Protein AF-A0A2V8KDH4-F1 (afdb_monomer)

Secondary structure (DSSP, 8-state):
----PPSHHHHHHHHHHHHHHHHHHHHHHTS-HHHHH---TTS-GGGSSHHHHHHHHHHHHHHHHHHHHHHTT-----PPPS---SHHHHHHHHHHHHHHHHHHHHHHHHHHHHHTT-

Nearest PDB structures (foldseek):
  3nvo-assembly2_B-2  TM=2.944E-01  e=2.619E+00  Salmonella enterica subsp. enterica serovar Typhimurium
  3jcf-assembly1_A  TM=3.264E-01  e=4.599E+00  Thermotoga maritima
  2iub-assembly1_E  TM=2.929E-01  e=8.595E+00  Thermotoga maritima

Mean predicted aligned error: 6.17 Å

Structure (mmCIF, N/CA/C/O backbone):
data_AF-A0A2V8KDH4-F1
#
_entry.id   AF-A0A2V8KDH4-F1
#
loop_
_atom_site.group_PDB
_atom_site.id
_atom_site.type_symbol
_atom_site.label_atom_id
_atom_site.label_alt_id
_atom_site.label_comp_id
_atom_site.label_asym_id
_atom_site.label_entity_id
_atom_site.label_seq_id
_atom_site.pdbx_PDB_ins_code
_atom_site.Cartn_x
_atom_site.Cartn_y
_atom_site.Cartn_z
_atom_site.occupancy
_atom_site.B_iso_or_equiv
_atom_site.auth_seq_id
_atom_site.auth_comp_id
_atom_site.auth_asym_id
_atom_site.auth_atom_id
_atom_site.pdbx_PDB_model_num
ATOM 1 N N . MET A 1 1 ? -11.210 -21.920 -7.521 1.00 42.53 1 MET A N 1
ATOM 2 C CA . MET A 1 1 ? -10.559 -21.464 -8.767 1.00 42.53 1 MET A CA 1
ATOM 3 C C . MET A 1 1 ? -9.063 -21.656 -8.618 1.00 42.53 1 MET A C 1
ATOM 5 O O . MET A 1 1 ? -8.531 -21.299 -7.574 1.00 42.53 1 MET A O 1
ATOM 9 N N . THR A 1 2 ? -8.404 -22.251 -9.606 1.00 52.94 2 THR A N 1
ATOM 10 C CA . THR A 1 2 ? -6.946 -22.427 -9.617 1.00 52.94 2 THR A CA 1
ATOM 11 C C . THR A 1 2 ? -6.299 -21.065 -9.864 1.00 52.94 2 THR A C 1
ATOM 13 O O . THR A 1 2 ? -6.579 -20.430 -10.879 1.00 52.94 2 THR A O 1
ATOM 16 N N . ARG A 1 3 ? -5.497 -20.571 -8.916 1.00 72.25 3 ARG A N 1
ATOM 17 C CA . ARG A 1 3 ? -4.785 -19.295 -9.067 1.00 72.25 3 ARG A CA 1
ATOM 18 C C . ARG A 1 3 ? -3.590 -19.526 -9.994 1.00 72.25 3 ARG A C 1
ATOM 20 O O . ARG A 1 3 ? -2.829 -20.463 -9.772 1.00 72.25 3 ARG A O 1
ATOM 27 N N . THR A 1 4 ? -3.451 -18.709 -11.034 1.00 82.81 4 THR A N 1
ATOM 28 C CA . THR A 1 4 ? -2.268 -18.742 -11.907 1.00 82.81 4 THR A CA 1
ATOM 29 C C . THR A 1 4 ? -1.242 -17.779 -11.326 1.00 82.81 4 THR A C 1
ATOM 31 O O . THR A 1 4 ? -1.530 -16.589 -11.224 1.00 82.81 4 THR A O 1
ATOM 34 N N . TYR A 1 5 ? -0.093 -18.297 -10.892 1.00 86.44 5 TYR A N 1
ATOM 35 C CA . TYR A 1 5 ? 0.996 -17.499 -10.321 1.00 86.44 5 TYR A CA 1
ATOM 36 C C . TYR A 1 5 ? 1.899 -16.942 -11.422 1.00 86.44 5 TYR A C 1
ATOM 38 O O . TYR A 1 5 ? 2.114 -17.597 -12.448 1.00 86.44 5 TYR A O 1
ATOM 46 N N . ARG A 1 6 ? 2.444 -15.741 -11.206 1.00 86.56 6 ARG A N 1
ATOM 47 C CA . ARG A 1 6 ? 3.404 -15.131 -12.131 1.00 86.56 6 ARG A CA 1
ATOM 48 C C . ARG A 1 6 ? 4.750 -15.862 -12.049 1.00 86.56 6 ARG A C 1
ATOM 50 O O . ARG A 1 6 ? 5.188 -16.223 -10.956 1.00 86.56 6 ARG A O 1
ATOM 57 N N . PRO A 1 7 ? 5.437 -16.078 -13.183 1.00 82.69 7 PRO A N 1
ATOM 58 C CA . PRO A 1 7 ? 6.703 -16.796 -13.187 1.00 82.69 7 PRO A CA 1
ATOM 59 C C . PRO A 1 7 ? 7.838 -15.971 -12.562 1.00 82.69 7 PRO A C 1
ATOM 61 O O . PRO A 1 7 ? 7.866 -14.742 -12.633 1.00 82.69 7 PRO A O 1
ATOM 64 N N . GLY A 1 8 ? 8.827 -16.676 -12.011 1.00 86.38 8 GLY A N 1
ATOM 65 C CA . GLY A 1 8 ? 10.066 -16.083 -11.505 1.00 86.38 8 GLY A CA 1
ATOM 66 C C . GLY A 1 8 ? 9.923 -15.324 -10.181 1.00 86.38 8 GLY A C 1
ATOM 67 O O . GLY A 1 8 ? 8.835 -15.137 -9.642 1.00 86.38 8 GLY A O 1
ATOM 68 N N . ALA A 1 9 ? 11.061 -14.881 -9.640 1.00 86.31 9 ALA A N 1
ATOM 69 C CA . ALA A 1 9 ? 11.120 -14.247 -8.321 1.00 86.31 9 ALA A CA 1
ATOM 70 C C . ALA A 1 9 ? 10.356 -12.912 -8.255 1.00 86.31 9 ALA A C 1
ATOM 72 O O . ALA A 1 9 ? 9.691 -12.635 -7.260 1.00 86.31 9 ALA A O 1
ATOM 73 N N . LEU A 1 10 ? 10.410 -12.104 -9.321 1.00 84.94 10 LEU A N 1
ATOM 74 C CA . LEU A 1 10 ? 9.671 -10.837 -9.398 1.00 84.94 10 LEU A CA 1
ATOM 75 C C . LEU A 1 10 ? 8.154 -11.067 -9.452 1.00 84.94 10 LEU A C 1
ATOM 77 O O . LEU A 1 10 ? 7.404 -10.363 -8.780 1.00 84.94 10 LEU A O 1
ATOM 81 N N . GLY A 1 11 ? 7.718 -12.083 -10.203 1.00 86.94 11 GLY A N 1
ATOM 82 C CA . GLY A 1 11 ? 6.319 -12.498 -10.263 1.00 86.94 11 GLY A CA 1
ATOM 83 C C . GLY A 1 11 ? 5.800 -12.963 -8.905 1.00 86.94 11 GLY A C 1
ATOM 84 O O . GLY A 1 11 ? 4.795 -12.444 -8.423 1.00 86.94 11 GLY A O 1
ATOM 85 N N . ALA A 1 12 ? 6.542 -13.856 -8.245 1.00 90.38 12 ALA A N 1
ATOM 86 C CA . ALA A 1 12 ? 6.205 -14.353 -6.912 1.00 90.38 12 ALA A CA 1
ATOM 87 C C . ALA A 1 12 ? 6.165 -13.236 -5.851 1.00 90.38 12 ALA A C 1
ATOM 89 O O . ALA A 1 12 ? 5.266 -13.215 -5.012 1.00 90.38 12 ALA A O 1
ATOM 90 N N . MET A 1 13 ? 7.102 -12.279 -5.904 1.00 90.12 13 MET A N 1
ATOM 91 C CA . MET A 1 13 ? 7.101 -11.112 -5.014 1.00 90.12 13 MET A CA 1
ATOM 92 C C . MET A 1 13 ? 5.817 -10.291 -5.173 1.00 90.12 13 MET A C 1
ATOM 94 O O . MET A 1 13 ? 5.203 -9.911 -4.177 1.00 90.12 13 MET A O 1
ATOM 98 N N . MET A 1 14 ? 5.391 -10.034 -6.412 1.00 91.75 14 MET A N 1
ATOM 99 C CA . MET A 1 14 ? 4.164 -9.276 -6.643 1.00 91.75 14 MET A CA 1
ATOM 100 C C . MET A 1 14 ? 2.900 -10.054 -6.272 1.00 91.75 14 MET A C 1
ATOM 102 O O . MET A 1 14 ? 1.969 -9.449 -5.739 1.00 91.75 14 MET A O 1
ATOM 106 N N . ASP A 1 15 ? 2.870 -11.375 -6.488 1.00 92.31 15 ASP A N 1
ATOM 107 C CA . ASP A 1 15 ? 1.751 -12.223 -6.050 1.00 92.31 15 ASP A CA 1
ATOM 108 C C . ASP A 1 15 ? 1.558 -12.132 -4.533 1.00 92.31 15 ASP A C 1
ATOM 110 O O . ASP A 1 15 ? 0.428 -12.025 -4.048 1.00 92.31 15 ASP A O 1
ATOM 114 N N . GLU A 1 16 ? 2.663 -12.110 -3.787 1.00 94.44 16 GLU A N 1
ATOM 115 C CA . GLU A 1 16 ? 2.643 -11.952 -2.338 1.00 94.44 16 GLU A CA 1
ATOM 116 C C . GLU A 1 16 ? 2.213 -10.542 -1.908 1.00 94.44 16 GLU A C 1
ATOM 118 O O . GLU A 1 16 ? 1.392 -10.403 -1.000 1.00 94.44 16 GLU A O 1
ATOM 123 N N . TYR A 1 17 ? 2.693 -9.491 -2.581 1.00 94.44 17 TYR A N 1
ATOM 124 C CA . TYR A 1 17 ? 2.292 -8.109 -2.284 1.00 94.44 17 TYR A CA 1
ATOM 125 C C . TYR A 1 17 ? 0.789 -7.894 -2.484 1.00 94.44 17 TYR A C 1
ATOM 127 O O . TYR A 1 17 ? 0.125 -7.293 -1.637 1.00 94.44 17 TYR A O 1
ATOM 135 N N . GLU A 1 18 ? 0.236 -8.412 -3.579 1.00 94.56 18 GLU A N 1
ATOM 136 C CA . GLU A 1 18 ? -1.195 -8.325 -3.866 1.00 94.56 18 GLU A CA 1
ATOM 13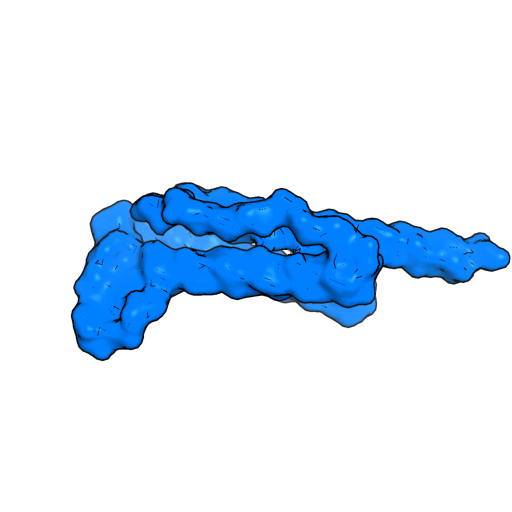7 C C . GLU A 1 18 ? -2.022 -9.164 -2.887 1.00 94.56 18 GLU A C 1
ATOM 139 O O . GLU A 1 18 ? -3.050 -8.691 -2.403 1.00 94.56 18 GLU A O 1
ATOM 144 N N . ARG A 1 19 ? -1.572 -10.376 -2.528 1.00 96.06 19 ARG A N 1
ATOM 145 C CA . ARG A 1 19 ? -2.233 -11.198 -1.499 1.00 96.06 19 ARG A CA 1
ATOM 146 C C . ARG A 1 19 ? -2.289 -10.463 -0.158 1.00 96.06 19 ARG A C 1
ATOM 148 O O . ARG A 1 19 ? -3.371 -10.342 0.416 1.00 96.06 19 ARG A O 1
ATOM 155 N N . ALA A 1 20 ? -1.153 -9.952 0.316 1.00 97.06 20 ALA A N 1
ATOM 156 C CA . ALA A 1 20 ? -1.062 -9.244 1.590 1.00 97.06 20 ALA A CA 1
ATOM 157 C C . ALA A 1 20 ? -1.914 -7.964 1.603 1.00 97.06 20 ALA A C 1
ATOM 159 O O . ALA A 1 20 ? -2.573 -7.667 2.599 1.00 97.06 20 ALA A O 1
ATOM 160 N N . ALA A 1 21 ? -1.957 -7.221 0.494 1.00 96.19 21 ALA A N 1
ATOM 161 C CA . ALA A 1 21 ? -2.795 -6.031 0.394 1.00 96.19 21 ALA A CA 1
ATOM 162 C C . ALA A 1 21 ? -4.293 -6.347 0.361 1.00 96.19 21 ALA A C 1
ATOM 164 O O . ALA A 1 21 ? -5.070 -5.595 0.948 1.00 96.19 21 ALA A O 1
ATOM 165 N N . VAL A 1 22 ? -4.704 -7.450 -0.275 1.00 97.00 22 VAL A N 1
ATOM 166 C CA . VAL A 1 22 ? -6.097 -7.923 -0.225 1.00 97.00 22 VAL A CA 1
ATOM 167 C C . VAL A 1 22 ? -6.482 -8.285 1.207 1.00 97.00 22 VAL A C 1
ATOM 169 O O . VAL A 1 22 ? -7.518 -7.839 1.688 1.00 97.00 22 VAL A O 1
ATOM 172 N N . GLU A 1 23 ? -5.640 -9.030 1.923 1.00 98.12 23 GLU A N 1
ATOM 173 C CA . GLU A 1 23 ? -5.904 -9.385 3.324 1.00 98.12 23 GLU A CA 1
ATOM 174 C C . GLU A 1 23 ? -5.982 -8.156 4.232 1.00 98.12 23 GLU A C 1
ATOM 176 O O . GLU A 1 23 ? -6.910 -8.038 5.034 1.00 98.12 23 GLU A O 1
ATOM 181 N N . LEU A 1 24 ? -5.060 -7.205 4.062 1.00 97.31 24 LEU A N 1
ATOM 182 C CA . LEU A 1 24 ? -5.085 -5.942 4.791 1.00 97.31 24 LEU A CA 1
ATOM 183 C C . LEU A 1 24 ? -6.339 -5.122 4.460 1.00 97.31 24 LEU A C 1
ATOM 185 O O . LEU A 1 24 ? -6.965 -4.580 5.366 1.00 97.31 24 LEU A O 1
ATOM 189 N N . THR A 1 25 ? -6.735 -5.055 3.189 1.00 96.75 25 THR A N 1
ATOM 190 C CA . THR A 1 25 ? -7.952 -4.351 2.754 1.00 96.75 25 THR A CA 1
ATOM 191 C C . THR A 1 25 ? -9.194 -4.969 3.387 1.00 96.75 25 THR A C 1
ATOM 193 O O . THR A 1 25 ? -9.964 -4.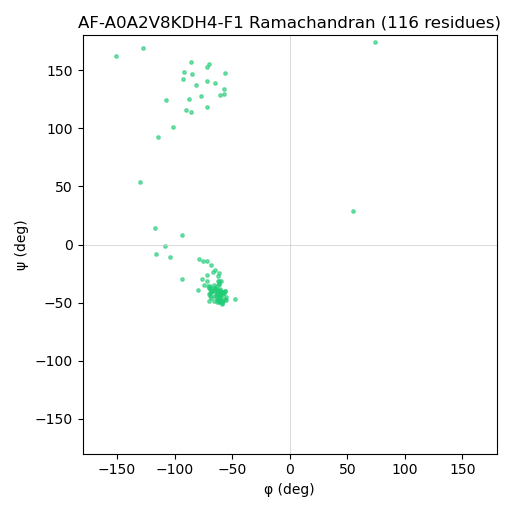253 4.024 1.00 96.75 25 THR A O 1
ATOM 196 N N . ASN A 1 26 ? -9.332 -6.295 3.322 1.00 97.19 26 ASN A N 1
ATOM 197 C CA . ASN A 1 26 ? -10.445 -7.016 3.938 1.00 97.19 26 ASN A CA 1
ATOM 198 C C . ASN A 1 26 ? -10.500 -6.769 5.453 1.00 97.19 26 ASN A C 1
ATOM 200 O O . ASN A 1 26 ? -11.573 -6.552 6.010 1.00 97.19 26 ASN A O 1
ATOM 204 N N . LEU A 1 27 ? -9.348 -6.753 6.135 1.00 97.06 27 LEU A N 1
ATOM 205 C CA . LEU A 1 27 ? -9.289 -6.426 7.559 1.00 97.06 27 LEU A CA 1
ATOM 206 C C . LEU A 1 27 ? -9.767 -4.992 7.823 1.00 97.06 27 LEU A C 1
ATOM 208 O O . LEU A 1 27 ? -10.590 -4.779 8.713 1.00 97.06 27 LEU A O 1
ATOM 212 N N . LEU A 1 28 ? -9.288 -4.013 7.052 1.00 96.12 28 LEU A N 1
ATOM 213 C CA . LEU A 1 28 ? -9.683 -2.609 7.198 1.00 96.12 28 LEU A CA 1
ATOM 214 C C . LEU A 1 28 ? -11.181 -2.399 6.969 1.00 96.12 28 LEU A C 1
ATOM 216 O O . LEU A 1 28 ? -11.785 -1.559 7.635 1.00 96.12 28 LEU A O 1
ATOM 220 N N . GLU A 1 29 ? -11.803 -3.162 6.072 1.00 95.75 29 GLU A N 1
ATOM 221 C CA . GLU A 1 29 ? -13.247 -3.098 5.836 1.00 95.75 29 GLU A CA 1
ATOM 222 C C . GLU A 1 29 ? -14.063 -3.459 7.085 1.00 95.75 29 GLU A C 1
ATOM 224 O O . GLU A 1 29 ? -15.104 -2.841 7.316 1.00 95.75 29 GLU A O 1
ATOM 229 N N . THR A 1 30 ? -13.551 -4.349 7.947 1.00 96.62 30 THR A N 1
ATOM 230 C CA . THR A 1 30 ? -14.191 -4.718 9.228 1.00 96.62 30 THR A CA 1
ATOM 231 C C . THR A 1 30 ? -14.052 -3.663 10.333 1.00 96.62 30 THR A C 1
ATOM 233 O O . THR A 1 30 ? -14.753 -3.727 11.343 1.00 96.62 30 THR A O 1
ATOM 236 N N . VAL A 1 31 ? -13.155 -2.687 10.165 1.00 95.25 31 VAL A N 1
ATOM 237 C CA . VAL A 1 31 ? -12.897 -1.625 11.146 1.00 95.25 31 VAL A CA 1
ATOM 238 C C . VAL A 1 31 ? -13.858 -0.466 10.895 1.00 95.25 31 VAL A C 1
ATOM 240 O O . VAL A 1 31 ? -13.910 0.079 9.793 1.00 95.25 31 VAL A O 1
ATOM 243 N N . ASP A 1 32 ? -14.616 -0.040 11.898 1.00 95.06 32 ASP A N 1
ATOM 244 C CA . ASP A 1 32 ? -15.461 1.152 11.806 1.00 95.06 32 ASP A CA 1
ATOM 245 C C . ASP A 1 32 ? -14.623 2.445 11.761 1.00 95.06 32 ASP A C 1
ATOM 247 O O . ASP A 1 32 ? -13.472 2.508 12.200 1.00 95.06 32 ASP A O 1
ATOM 251 N N . ALA A 1 33 ? -15.198 3.505 11.187 1.00 93.25 33 ALA A N 1
ATOM 252 C CA . ALA A 1 33 ? -14.476 4.759 10.966 1.00 93.25 33 ALA A CA 1
ATOM 253 C C . ALA A 1 33 ? -13.869 5.366 12.253 1.00 93.25 33 ALA A C 1
ATOM 255 O O . ALA A 1 33 ? -12.718 5.803 12.190 1.00 93.25 33 ALA A O 1
ATOM 256 N N . PRO A 1 34 ? -14.547 5.348 13.423 1.00 94.75 34 PRO A N 1
ATOM 257 C CA . PRO A 1 34 ? -13.951 5.838 14.663 1.00 94.75 34 PRO A CA 1
ATOM 258 C C . PRO A 1 34 ? -12.704 5.053 15.079 1.00 94.75 34 PRO A C 1
ATOM 260 O O . PRO A 1 34 ? -11.678 5.661 15.375 1.00 94.75 34 PRO A O 1
ATOM 263 N N . ARG A 1 35 ? -12.728 3.711 15.048 1.00 95.31 35 ARG A N 1
ATOM 264 C CA . ARG A 1 35 ? -11.566 2.905 15.469 1.00 95.31 35 ARG A CA 1
ATOM 265 C C . ARG A 1 35 ? -10.366 3.056 14.543 1.00 95.31 35 ARG A C 1
ATOM 267 O O . ARG A 1 35 ? -9.242 2.853 14.990 1.00 95.31 35 ARG A O 1
ATOM 274 N N . PHE A 1 36 ? -10.574 3.437 13.284 1.00 96.06 36 PHE A N 1
ATOM 275 C CA . PHE A 1 36 ? -9.476 3.682 12.348 1.00 96.06 36 PHE A CA 1
ATOM 276 C C . PHE A 1 36 ? -8.550 4.825 12.805 1.00 96.06 36 PHE A C 1
ATOM 278 O O . PHE A 1 36 ? -7.336 4.767 12.586 1.00 96.06 36 PHE A O 1
ATOM 285 N N . VAL A 1 37 ? -9.112 5.848 13.458 1.00 95.44 37 VAL A N 1
ATOM 286 C CA . VAL A 1 37 ? -8.392 7.073 13.846 1.00 95.44 37 VAL A CA 1
ATOM 287 C C . VAL A 1 37 ? -8.039 7.152 15.333 1.00 95.44 37 VAL A C 1
ATOM 289 O O . VAL A 1 37 ? -7.249 8.015 15.706 1.00 95.44 37 VAL A O 1
ATOM 292 N N . VAL A 1 38 ? -8.580 6.265 16.178 1.00 95.62 38 VAL A N 1
ATOM 293 C CA . VAL A 1 38 ? -8.279 6.231 17.621 1.00 95.62 38 VAL A CA 1
ATOM 294 C C . VAL A 1 38 ? -6.779 6.060 17.858 1.00 95.62 38 VAL A C 1
ATOM 296 O O . VAL A 1 38 ? -6.149 5.160 17.298 1.00 95.62 38 VAL A O 1
ATOM 299 N N . GLU A 1 39 ? -6.222 6.928 18.706 1.00 95.81 39 GLU A N 1
ATOM 300 C CA . GLU A 1 39 ? -4.824 6.856 19.117 1.00 95.81 39 GLU A CA 1
ATOM 301 C C . GLU A 1 39 ? -4.628 6.061 20.415 1.00 95.81 39 GLU A C 1
ATOM 303 O O . GLU A 1 39 ? -5.397 6.183 21.367 1.00 95.81 39 GLU A O 1
ATOM 308 N N . TYR A 1 40 ? -3.532 5.306 20.458 1.00 95.12 40 TYR A N 1
ATOM 309 C CA . TYR A 1 40 ? -3.015 4.549 21.592 1.00 95.12 40 TYR A CA 1
ATOM 310 C C . TYR A 1 40 ? -1.668 5.168 22.009 1.00 95.12 40 TYR A C 1
ATOM 312 O O . TYR A 1 40 ? -0.631 4.837 21.426 1.00 95.12 40 TYR A O 1
ATOM 320 N N . PRO A 1 41 ? -1.649 6.122 22.961 1.00 94.19 41 PRO A N 1
ATOM 321 C CA . PRO A 1 41 ? -0.472 6.950 23.252 1.00 94.19 41 PRO A CA 1
ATOM 322 C C . PRO A 1 41 ? 0.765 6.180 23.726 1.00 94.19 41 PRO A C 1
ATOM 324 O O . PRO A 1 41 ? 1.883 6.672 23.567 1.00 94.19 41 PRO A O 1
ATOM 327 N N . GLN A 1 42 ? 0.565 4.991 24.297 1.00 94.94 42 GLN A N 1
ATOM 328 C CA . GLN A 1 42 ? 1.625 4.094 24.753 1.00 94.94 42 GLN A CA 1
ATOM 329 C C . GLN A 1 42 ? 2.446 3.486 23.606 1.00 94.94 42 GLN A C 1
ATOM 331 O O . GLN 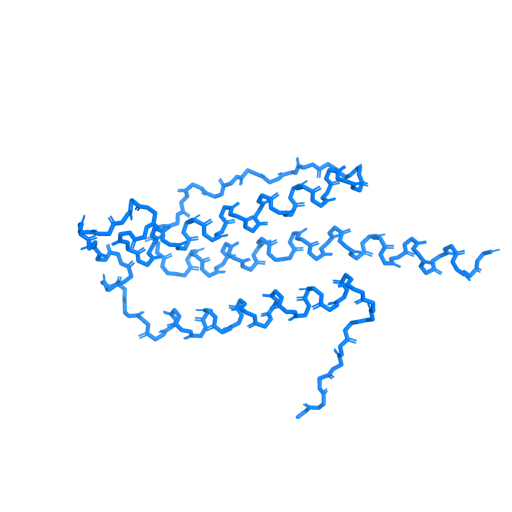A 1 42 ? 3.551 3.004 23.838 1.00 94.94 42 GLN A O 1
ATOM 336 N N . GLU A 1 43 ? 1.930 3.524 22.376 1.00 95.38 43 GLU A N 1
ATOM 337 C CA . GLU A 1 43 ? 2.598 2.970 21.203 1.00 95.38 43 GLU A CA 1
ATOM 338 C C . GLU A 1 43 ? 3.582 3.966 20.566 1.00 95.38 43 GLU A C 1
ATOM 340 O O . GLU A 1 43 ? 3.470 5.198 20.685 1.00 95.38 43 GLU A O 1
ATOM 345 N N . ALA A 1 44 ? 4.547 3.421 19.820 1.00 92.88 44 ALA A N 1
ATOM 346 C CA . ALA A 1 44 ? 5.464 4.208 18.998 1.00 92.88 44 ALA A CA 1
ATOM 347 C C . ALA A 1 44 ? 4.694 5.088 18.003 1.00 92.88 44 ALA A C 1
ATOM 349 O O . ALA A 1 44 ? 3.656 4.679 17.495 1.00 92.88 44 ALA A O 1
ATOM 350 N N . GLU A 1 45 ? 5.221 6.271 17.663 1.00 90.88 45 GLU A N 1
ATOM 351 C CA . GLU A 1 45 ? 4.505 7.293 16.879 1.00 90.88 45 GLU A CA 1
ATOM 352 C C . GLU A 1 45 ? 3.818 6.738 15.618 1.00 90.88 45 GLU A C 1
ATOM 354 O O . GLU A 1 45 ? 2.639 6.998 15.401 1.00 90.88 45 GLU A O 1
ATOM 359 N N . LYS A 1 46 ? 4.521 5.923 14.821 1.00 90.88 46 LYS A N 1
ATOM 360 C CA . LYS A 1 46 ? 3.999 5.321 13.578 1.00 90.88 46 LYS A CA 1
ATOM 361 C C . LYS A 1 46 ? 2.954 4.220 13.808 1.00 90.88 46 LYS A C 1
ATOM 363 O O . LYS A 1 46 ? 2.265 3.847 12.867 1.00 90.88 46 LYS A O 1
ATOM 368 N N . CYS A 1 47 ? 2.836 3.729 15.037 1.00 93.69 47 CYS A N 1
ATOM 369 C CA . CYS A 1 47 ? 1.952 2.642 15.455 1.00 93.69 47 CYS A CA 1
ATOM 370 C C . CYS A 1 47 ? 0.766 3.122 16.306 1.00 93.69 47 CYS A C 1
ATOM 372 O O . CYS A 1 47 ? -0.070 2.312 16.687 1.00 93.69 47 CYS A O 1
ATOM 374 N N . ARG A 1 48 ? 0.664 4.427 16.599 1.00 95.44 48 ARG A N 1
ATOM 375 C CA . ARG A 1 48 ? -0.352 4.955 17.525 1.00 95.44 48 ARG A CA 1
ATOM 376 C C . ARG A 1 48 ? -1.786 4.797 17.051 1.00 95.44 48 ARG A C 1
ATOM 378 O O . ARG A 1 48 ? -2.668 4.828 17.887 1.00 95.44 48 ARG A O 1
ATOM 385 N N . SER A 1 49 ? -2.046 4.642 15.762 1.00 95.94 49 SER A N 1
ATOM 386 C CA . SER A 1 49 ? -3.391 4.390 15.239 1.00 95.94 49 SER A CA 1
ATOM 387 C C . SER A 1 49 ? -3.314 3.576 13.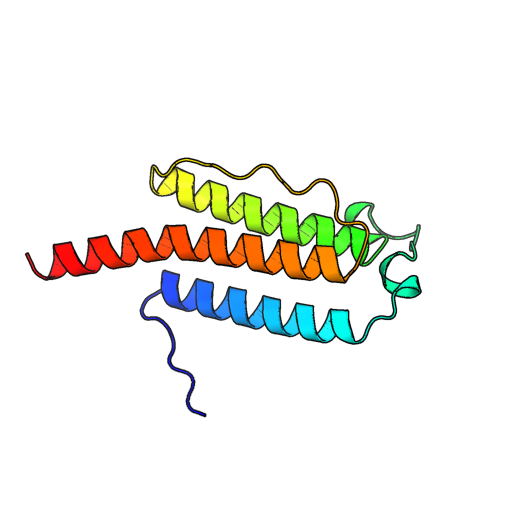957 1.00 95.94 49 SER A C 1
ATOM 389 O O . SER A 1 49 ? -2.271 3.548 13.296 1.00 95.94 49 SER A O 1
ATOM 391 N N . ILE A 1 50 ? -4.426 2.954 13.559 1.00 96.44 50 ILE A N 1
ATOM 392 C CA . ILE A 1 50 ? -4.510 2.235 12.279 1.00 96.44 50 ILE A CA 1
ATOM 393 C C . ILE A 1 50 ? -4.231 3.203 11.122 1.00 96.44 50 ILE A C 1
ATOM 395 O O . ILE A 1 50 ? -3.474 2.870 10.214 1.00 96.44 50 ILE A O 1
ATOM 399 N N . GLN A 1 51 ? -4.737 4.437 11.193 1.00 96.06 51 GLN A N 1
ATOM 400 C CA . GLN A 1 51 ? -4.419 5.500 10.237 1.00 96.06 51 GLN A CA 1
ATOM 401 C C . GLN A 1 51 ? -2.904 5.759 10.120 1.00 96.06 51 GLN A C 1
ATOM 403 O O . GLN A 1 51 ? -2.371 5.867 9.012 1.00 96.06 51 GLN A O 1
ATOM 408 N N . LYS A 1 52 ? -2.180 5.841 11.244 1.00 95.12 52 LYS A N 1
ATOM 409 C CA . LYS A 1 52 ? -0.724 6.069 11.243 1.00 95.12 52 LYS A CA 1
ATOM 410 C C . LYS A 1 52 ? 0.052 4.859 10.728 1.00 95.12 52 LYS A C 1
ATOM 412 O O . LYS A 1 52 ? 0.990 5.043 9.948 1.00 95.12 52 LYS A O 1
ATOM 417 N N . ILE A 1 53 ? -0.399 3.649 11.059 1.00 96.00 53 ILE A N 1
ATOM 418 C CA . ILE A 1 53 ? 0.141 2.405 10.500 1.00 96.00 53 ILE A CA 1
ATOM 419 C C . ILE A 1 53 ? -0.046 2.400 8.981 1.00 96.00 53 ILE A C 1
ATOM 421 O O . ILE A 1 53 ? 0.922 2.214 8.248 1.00 96.00 53 ILE A O 1
ATOM 425 N N . MET A 1 54 ? -1.248 2.701 8.484 1.00 96.69 54 MET A N 1
ATOM 426 C CA . MET A 1 54 ? -1.520 2.756 7.046 1.00 96.69 54 MET A CA 1
ATOM 427 C C . MET A 1 54 ? -0.677 3.810 6.341 1.00 96.69 54 MET A C 1
ATOM 429 O O . MET A 1 54 ? -0.083 3.533 5.300 1.00 96.69 54 MET A O 1
ATOM 433 N N . ARG A 1 55 ? -0.528 4.995 6.940 1.00 94.94 55 ARG A N 1
ATOM 434 C CA . ARG A 1 55 ? 0.385 6.025 6.435 1.00 94.94 55 ARG A CA 1
ATOM 435 C C . ARG A 1 55 ? 1.817 5.507 6.336 1.00 94.94 55 ARG A C 1
ATOM 437 O O . ARG A 1 55 ? 2.498 5.797 5.353 1.00 94.94 55 ARG A O 1
ATOM 444 N N . HIS A 1 56 ? 2.285 4.745 7.322 1.00 93.69 56 HIS A N 1
ATOM 445 C CA . HIS A 1 56 ? 3.613 4.145 7.281 1.00 93.69 56 HIS A CA 1
ATOM 446 C C . HIS A 1 56 ? 3.740 3.093 6.169 1.00 93.69 56 HIS A C 1
ATOM 448 O O . HIS A 1 56 ? 4.676 3.181 5.373 1.00 93.69 56 HIS A O 1
ATOM 454 N N . VAL A 1 57 ? 2.781 2.168 6.071 1.00 95.56 57 VAL A N 1
ATOM 455 C CA . VAL A 1 57 ? 2.740 1.096 5.062 1.00 95.56 57 VAL A CA 1
ATOM 456 C C . VAL A 1 57 ? 2.719 1.667 3.644 1.00 95.56 57 VAL A C 1
ATOM 458 O O . VAL A 1 57 ? 3.543 1.292 2.817 1.00 95.56 57 VAL A O 1
ATOM 461 N N . ILE A 1 58 ? 1.842 2.633 3.364 1.00 95.31 58 ILE A N 1
ATOM 462 C CA . ILE A 1 58 ? 1.710 3.247 2.033 1.00 95.31 58 ILE A CA 1
ATOM 463 C C . ILE A 1 58 ? 3.001 3.969 1.636 1.00 95.31 58 ILE A C 1
ATOM 465 O O . ILE A 1 58 ? 3.463 3.853 0.500 1.00 95.31 58 ILE A O 1
ATOM 469 N N . ARG A 1 59 ? 3.630 4.688 2.575 1.00 93.06 59 ARG A N 1
ATOM 470 C CA . ARG A 1 59 ? 4.920 5.343 2.319 1.00 93.06 59 ARG A CA 1
ATOM 471 C C . ARG A 1 59 ? 6.031 4.333 2.044 1.00 93.06 59 ARG A C 1
ATOM 473 O O . ARG A 1 59 ? 6.855 4.592 1.172 1.00 93.06 59 ARG A O 1
ATOM 480 N N . ALA A 1 60 ? 6.048 3.208 2.757 1.00 93.06 60 ALA A N 1
ATOM 481 C CA . ALA A 1 60 ? 6.996 2.129 2.503 1.00 93.06 60 ALA A CA 1
ATOM 482 C C . ALA A 1 60 ? 6.774 1.507 1.116 1.00 93.06 60 ALA A C 1
ATOM 484 O O . ALA A 1 60 ? 7.736 1.370 0.368 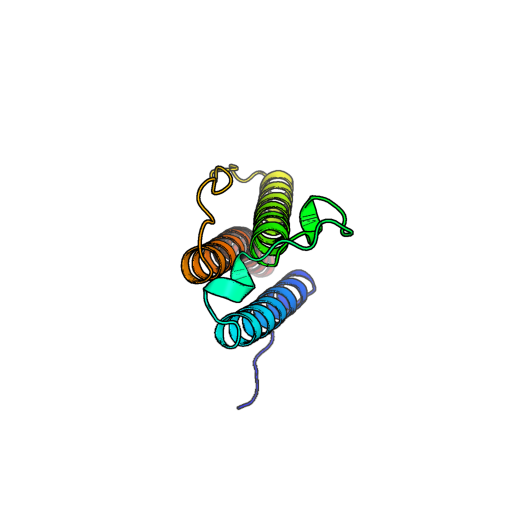1.00 93.06 60 ALA A O 1
ATOM 485 N N . ALA A 1 61 ? 5.521 1.244 0.727 1.00 94.06 61 ALA A N 1
ATOM 486 C CA . ALA A 1 61 ? 5.178 0.699 -0.587 1.00 94.06 61 ALA A CA 1
ATOM 487 C C . ALA A 1 61 ? 5.666 1.599 -1.738 1.00 94.06 61 ALA A C 1
ATOM 489 O O . ALA A 1 61 ? 6.358 1.128 -2.638 1.00 94.06 61 ALA A O 1
ATOM 490 N N . TYR A 1 62 ? 5.401 2.911 -1.679 1.00 94.12 62 TYR A N 1
ATOM 491 C CA . TYR A 1 62 ? 5.946 3.855 -2.666 1.00 94.12 62 TYR A CA 1
ATOM 492 C C . TYR A 1 62 ? 7.474 3.961 -2.614 1.00 94.12 62 TYR A C 1
ATOM 494 O O . TYR A 1 62 ? 8.108 4.087 -3.658 1.00 94.12 62 TYR A O 1
ATOM 502 N N . GLY A 1 63 ? 8.076 3.904 -1.422 1.00 92.56 63 GLY A N 1
ATOM 503 C CA . GLY A 1 63 ? 9.531 3.891 -1.265 1.00 92.56 63 GLY A CA 1
ATOM 504 C C . GLY A 1 63 ? 10.173 2.697 -1.974 1.00 92.56 63 GLY A C 1
ATOM 505 O O . GLY A 1 63 ? 11.092 2.876 -2.770 1.00 92.56 63 GLY A O 1
ATOM 506 N N . CYS A 1 64 ? 9.637 1.495 -1.757 1.00 91.12 64 CYS A N 1
ATOM 507 C CA . CYS A 1 64 ? 10.051 0.281 -2.456 1.00 91.12 64 CYS A CA 1
ATOM 508 C C . CYS A 1 64 ? 9.864 0.410 -3.972 1.00 91.12 64 CYS A C 1
ATOM 510 O O . CYS A 1 64 ? 10.806 0.155 -4.719 1.00 91.12 64 CYS A O 1
ATOM 512 N N . ALA A 1 65 ? 8.698 0.877 -4.429 1.00 92.31 65 ALA A N 1
ATOM 513 C CA . ALA A 1 65 ? 8.426 1.087 -5.849 1.00 92.31 65 ALA A CA 1
ATOM 514 C C . ALA A 1 65 ? 9.433 2.052 -6.496 1.00 92.31 65 ALA A C 1
ATOM 516 O O . ALA A 1 65 ? 9.936 1.801 -7.589 1.00 92.31 65 ALA A O 1
ATOM 517 N N . ASN A 1 66 ? 9.772 3.142 -5.805 1.00 93.00 66 ASN A N 1
ATOM 518 C CA . ASN A 1 66 ? 10.748 4.115 -6.283 1.00 93.00 66 ASN A CA 1
ATOM 519 C C . ASN A 1 66 ? 12.164 3.531 -6.340 1.00 93.00 66 ASN A C 1
ATOM 521 O O . ASN A 1 66 ? 12.862 3.776 -7.320 1.00 93.00 66 ASN A O 1
ATOM 525 N N . HIS A 1 67 ? 12.576 2.730 -5.352 1.00 91.19 67 HIS A N 1
ATOM 526 C CA . HIS A 1 67 ? 13.860 2.024 -5.407 1.00 91.19 67 HIS A CA 1
ATOM 527 C C . HIS A 1 67 ? 13.918 1.028 -6.568 1.00 91.19 67 HIS A C 1
ATOM 529 O O . HIS A 1 67 ? 14.920 0.990 -7.276 1.00 91.19 67 HIS A O 1
ATOM 535 N N . ILE A 1 68 ? 12.841 0.269 -6.803 1.00 90.06 68 ILE A N 1
ATOM 536 C CA . ILE A 1 68 ? 12.735 -0.650 -7.946 1.00 90.06 68 ILE A CA 1
ATOM 537 C C . ILE A 1 68 ? 12.886 0.127 -9.254 1.00 90.06 68 ILE A C 1
ATOM 539 O O . ILE A 1 68 ? 13.721 -0.213 -10.085 1.00 90.06 68 ILE A O 1
ATOM 543 N N . ARG A 1 69 ? 12.131 1.213 -9.426 1.00 92.19 69 ARG A N 1
ATOM 544 C CA . ARG A 1 69 ? 12.202 2.046 -10.633 1.00 92.19 69 ARG A CA 1
ATOM 545 C C . ARG A 1 69 ? 13.587 2.645 -10.839 1.00 92.19 69 ARG A C 1
ATOM 547 O O . ARG A 1 69 ? 14.097 2.583 -11.950 1.00 92.19 69 ARG A O 1
ATOM 554 N N . ALA A 1 70 ? 14.215 3.151 -9.781 1.00 91.31 70 ALA A N 1
ATOM 555 C CA . ALA A 1 70 ? 15.577 3.668 -9.845 1.00 91.31 70 ALA A CA 1
ATOM 556 C C . ALA A 1 70 ? 16.580 2.581 -10.268 1.00 91.31 70 ALA A C 1
ATOM 558 O O . ALA A 1 70 ? 17.391 2.823 -11.158 1.00 91.31 70 ALA A O 1
ATOM 559 N N . ALA A 1 71 ? 16.483 1.372 -9.705 1.00 90.19 71 ALA A N 1
ATOM 560 C CA . ALA A 1 71 ? 17.322 0.235 -10.094 1.00 90.19 71 ALA A CA 1
ATOM 561 C C . ALA A 1 71 ? 17.124 -0.181 -11.566 1.00 90.19 71 ALA A C 1
ATOM 563 O O . ALA A 1 71 ? 18.044 -0.702 -12.190 1.00 90.19 71 ALA A O 1
ATOM 564 N N . LEU A 1 72 ? 15.943 0.086 -12.127 1.00 89.00 72 LEU A N 1
ATOM 565 C CA . LEU A 1 72 ? 15.587 -0.166 -13.525 1.00 89.00 72 LEU A CA 1
ATOM 566 C C . LEU A 1 7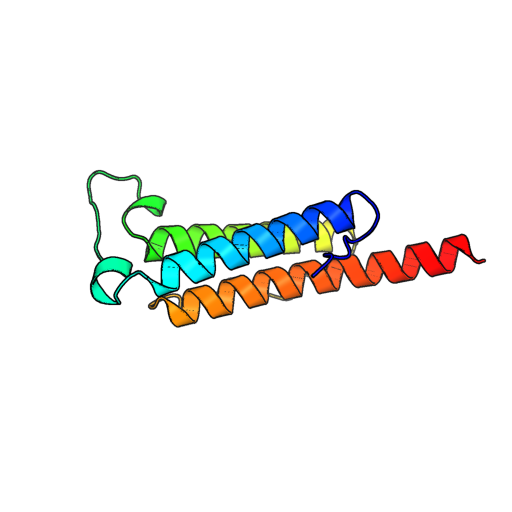2 ? 15.821 1.042 -14.451 1.00 89.00 72 LEU A C 1
ATOM 568 O O . LEU A 1 72 ? 15.410 1.006 -15.607 1.00 89.00 72 LEU A O 1
ATOM 572 N N . ASN A 1 73 ? 16.458 2.118 -13.969 1.00 91.25 73 ASN A N 1
ATOM 573 C CA . ASN A 1 73 ? 16.637 3.383 -14.699 1.00 91.25 73 ASN A CA 1
ATOM 574 C C . ASN A 1 73 ? 15.321 4.010 -15.209 1.00 91.25 73 ASN A C 1
ATOM 576 O O . ASN A 1 73 ? 15.299 4.729 -16.208 1.00 91.25 73 ASN A O 1
ATOM 580 N N . MET A 1 74 ? 14.213 3.758 -14.513 1.00 90.38 74 MET A N 1
ATOM 581 C CA . MET A 1 74 ? 12.913 4.361 -14.794 1.00 90.38 74 MET A CA 1
ATOM 582 C C . MET A 1 74 ? 12.723 5.650 -13.983 1.00 90.38 74 MET A C 1
ATOM 584 O O . MET A 1 74 ? 13.162 5.734 -12.832 1.00 90.38 74 MET A O 1
ATOM 588 N N . PRO A 1 75 ? 11.991 6.646 -14.513 1.00 88.62 75 PRO A N 1
ATOM 589 C CA . PRO A 1 75 ? 11.706 7.868 -13.773 1.00 88.62 75 PRO A CA 1
ATOM 590 C C . PRO A 1 75 ? 10.826 7.586 -12.548 1.00 88.62 75 PRO A C 1
ATOM 592 O O . PRO A 1 75 ? 9.848 6.831 -12.623 1.00 88.62 75 PRO A O 1
ATOM 595 N N . VAL A 1 76 ? 11.153 8.240 -11.432 1.00 89.38 76 VAL A N 1
ATOM 596 C CA . VAL A 1 76 ? 10.334 8.299 -10.214 1.00 89.38 76 VAL A CA 1
ATOM 597 C C . VAL A 1 76 ? 9.336 9.443 -10.362 1.00 89.38 76 VAL A C 1
ATOM 599 O O . VAL A 1 76 ? 9.732 10.603 -10.434 1.00 89.38 76 VAL A O 1
ATOM 602 N N . THR A 1 77 ? 8.045 9.123 -10.438 1.00 75.00 77 THR A N 1
ATOM 603 C CA . THR A 1 77 ? 7.006 10.095 -10.826 1.00 75.00 77 THR A CA 1
ATOM 604 C C . THR A 1 77 ? 5.988 10.397 -9.732 1.00 75.00 77 THR A C 1
ATOM 606 O O . THR A 1 77 ? 5.182 11.309 -9.896 1.00 75.00 77 THR A O 1
ATOM 609 N N . VAL A 1 78 ? 6.002 9.662 -8.615 1.00 76.00 78 VAL A N 1
ATOM 610 C CA . VAL A 1 78 ? 4.966 9.787 -7.580 1.00 76.00 78 VAL A CA 1
ATOM 611 C C . VAL A 1 78 ? 5.486 10.490 -6.331 1.00 76.00 78 VAL A C 1
ATOM 613 O O . VAL A 1 78 ? 6.440 10.045 -5.691 1.00 76.00 78 VAL A O 1
ATOM 616 N N . THR A 1 79 ? 4.794 11.563 -5.946 1.00 69.50 79 THR A N 1
ATOM 617 C CA . THR A 1 79 ? 4.912 12.187 -4.625 1.00 69.50 79 THR A CA 1
ATOM 618 C C . THR A 1 79 ? 4.065 11.417 -3.613 1.00 69.50 79 THR A C 1
ATOM 620 O O . THR A 1 79 ? 2.933 11.030 -3.903 1.00 69.50 79 THR A O 1
ATOM 623 N N . LEU A 1 80 ? 4.612 11.194 -2.415 1.00 75.06 80 LEU A N 1
ATOM 624 C CA . LEU A 1 80 ? 3.924 10.462 -1.353 1.00 75.06 80 LEU A CA 1
ATOM 625 C C . LEU A 1 80 ? 2.575 11.120 -1.016 1.00 75.06 80 LEU A C 1
ATOM 627 O O . LEU A 1 80 ? 2.540 12.338 -0.825 1.00 75.06 80 LEU A O 1
ATOM 631 N N . PRO A 1 81 ? 1.485 10.340 -0.892 1.00 75.75 81 PRO A N 1
ATOM 632 C CA . PRO A 1 81 ? 0.187 10.892 -0.535 1.00 75.75 81 PRO A CA 1
ATOM 633 C C . PRO A 1 81 ? 0.26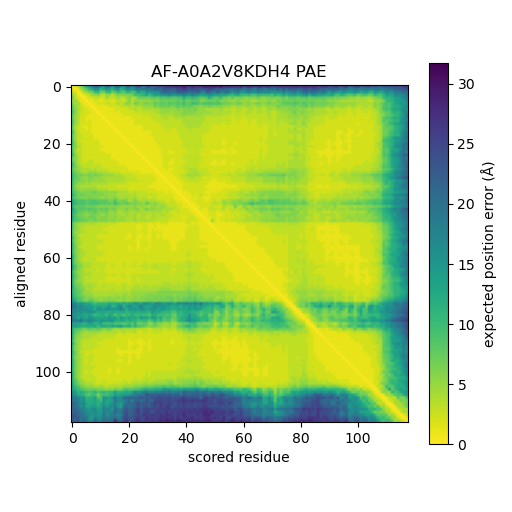8 11.572 0.834 1.00 75.75 81 PRO A C 1
ATOM 635 O O . PRO A 1 81 ? 0.758 10.997 1.809 1.00 75.75 81 PRO A O 1
ATOM 638 N N . THR A 1 82 ? -0.201 12.816 0.889 1.00 70.56 82 THR A N 1
ATOM 639 C CA . THR A 1 82 ? -0.239 13.629 2.112 1.00 70.56 82 THR A CA 1
ATOM 640 C C . THR A 1 82 ? -1.574 13.507 2.836 1.00 70.56 82 THR A C 1
ATOM 642 O O . THR A 1 82 ? -1.598 13.576 4.063 1.00 70.56 82 THR A O 1
ATOM 645 N N . ASN A 1 83 ? -2.660 13.257 2.098 1.00 72.50 83 ASN A N 1
ATOM 646 C CA . ASN A 1 83 ? -3.995 13.075 2.652 1.00 72.50 83 ASN A CA 1
ATOM 647 C C . ASN A 1 83 ? -4.362 11.582 2.724 1.00 72.50 83 ASN A C 1
ATOM 649 O O . ASN A 1 83 ? -4.703 10.960 1.719 1.00 72.50 83 ASN A O 1
ATOM 653 N N . LEU A 1 84 ? -4.242 11.018 3.927 1.00 83.94 84 LEU A N 1
ATOM 654 C CA . LEU A 1 84 ? -4.660 9.661 4.296 1.00 83.94 84 LEU A CA 1
ATOM 655 C C . LEU A 1 84 ? -5.502 9.751 5.572 1.00 83.94 84 LEU A C 1
ATOM 657 O O . LEU A 1 84 ? -5.154 9.180 6.608 1.00 83.94 84 LEU A O 1
ATOM 661 N N . GLU A 1 85 ? -6.532 10.595 5.523 1.00 82.00 85 GLU A N 1
ATOM 662 C CA . GLU A 1 85 ? -7.362 10.924 6.682 1.00 82.00 85 GLU A CA 1
ATOM 663 C C . GLU A 1 85 ? -8.350 9.806 7.034 1.00 82.00 85 GLU A C 1
ATOM 665 O O . GLU A 1 85 ? -8.614 9.584 8.215 1.00 82.00 85 GLU A O 1
ATOM 670 N N . ASP A 1 86 ? -8.804 9.028 6.051 1.00 89.94 86 ASP A N 1
ATOM 671 C CA . ASP A 1 86 ? -9.757 7.943 6.266 1.00 89.94 86 ASP A CA 1
ATOM 672 C C . ASP A 1 86 ? -9.304 6.584 5.696 1.00 89.94 86 ASP A C 1
ATOM 674 O O . ASP A 1 86 ? -8.317 6.441 4.957 1.00 89.94 86 ASP A O 1
ATOM 678 N N . LYS A 1 87 ? -10.056 5.554 6.097 1.00 92.69 87 LYS A N 1
ATOM 679 C CA . LYS A 1 87 ? -9.885 4.153 5.701 1.00 92.69 87 LYS A CA 1
ATOM 680 C C . LYS A 1 87 ? -9.926 3.969 4.183 1.00 92.69 87 LYS A C 1
ATOM 682 O O . LYS A 1 87 ? -9.083 3.266 3.630 1.00 92.69 87 LYS A O 1
ATOM 687 N N . HIS A 1 88 ? -10.901 4.578 3.515 1.00 92.88 88 HIS A N 1
ATOM 688 C CA . HIS A 1 88 ? -11.118 4.395 2.085 1.00 92.88 88 HIS A CA 1
ATOM 689 C C . HIS A 1 88 ? -9.974 5.022 1.284 1.00 92.88 88 HIS A C 1
ATOM 691 O O . HIS A 1 88 ? -9.384 4.359 0.431 1.00 92.88 88 HIS A O 1
ATOM 697 N N . ALA A 1 89 ? -9.579 6.250 1.629 1.00 92.88 89 ALA A N 1
ATOM 698 C CA . ALA A 1 89 ? -8.415 6.915 1.056 1.00 92.88 89 ALA A CA 1
ATOM 699 C C . ALA A 1 89 ? -7.137 6.075 1.228 1.00 92.88 89 ALA A C 1
ATOM 701 O O . ALA A 1 89 ? -6.337 5.960 0.297 1.00 92.88 89 ALA A O 1
ATOM 702 N N . SER A 1 90 ? -6.974 5.429 2.387 1.00 94.62 90 SER A N 1
ATOM 703 C CA . SER A 1 90 ? -5.836 4.545 2.668 1.00 94.62 90 SER A CA 1
ATOM 704 C C . SER A 1 90 ? -5.825 3.284 1.799 1.00 94.62 90 SER A C 1
ATOM 706 O O . SER A 1 90 ? -4.783 2.945 1.238 1.00 94.62 90 SER A O 1
ATOM 708 N N . ILE A 1 91 ? -6.972 2.622 1.622 1.00 95.12 91 ILE A N 1
ATOM 709 C CA . ILE A 1 91 ? -7.109 1.452 0.735 1.00 95.12 91 ILE A CA 1
ATOM 710 C C . ILE A 1 91 ? -6.794 1.839 -0.716 1.00 95.12 91 ILE A C 1
ATOM 712 O O . ILE A 1 91 ? -5.971 1.201 -1.376 1.00 95.12 91 ILE A O 1
ATOM 716 N N . VAL A 1 92 ? -7.380 2.938 -1.202 1.00 94.00 92 VAL A N 1
ATOM 717 C CA . VAL A 1 92 ? -7.142 3.439 -2.565 1.00 94.00 92 VAL A CA 1
ATOM 718 C C . VAL A 1 92 ? -5.664 3.771 -2.779 1.00 94.00 92 VAL A C 1
ATOM 720 O O . VAL A 1 92 ? -5.095 3.456 -3.826 1.00 94.00 92 VAL A O 1
ATOM 723 N N . ALA A 1 93 ? -5.015 4.397 -1.798 1.00 94.38 93 ALA A N 1
ATOM 724 C CA . ALA A 1 93 ? -3.605 4.747 -1.889 1.00 94.38 93 ALA A CA 1
ATOM 725 C C . ALA A 1 93 ? -2.681 3.518 -1.885 1.00 94.38 93 ALA A C 1
ATOM 727 O O . ALA A 1 93 ? -1.697 3.517 -2.628 1.00 94.38 93 ALA A O 1
ATOM 728 N N . LEU A 1 94 ? -3.005 2.477 -1.109 1.00 95.44 94 LEU A N 1
ATOM 729 C CA . LEU A 1 94 ? -2.279 1.205 -1.127 1.00 95.44 94 LEU A CA 1
ATOM 730 C C . LEU A 1 94 ? -2.369 0.539 -2.507 1.00 95.44 94 LEU A C 1
ATOM 732 O O . LEU A 1 94 ? -1.339 0.178 -3.076 1.00 95.44 94 LEU A O 1
ATOM 736 N N . GLN A 1 95 ? -3.570 0.461 -3.090 1.00 94.75 95 GLN A N 1
ATOM 737 C CA . GLN A 1 95 ? -3.754 -0.118 -4.425 1.00 94.75 95 GLN A CA 1
ATOM 738 C C . GLN A 1 95 ? -2.986 0.664 -5.499 1.00 94.75 95 GLN A C 1
ATOM 740 O O . GLN A 1 95 ? -2.361 0.073 -6.379 1.00 94.75 95 GLN A O 1
ATOM 745 N N . LYS A 1 96 ? -2.977 2.001 -5.416 1.00 94.19 96 LYS A N 1
ATOM 746 C CA . LYS A 1 96 ? -2.180 2.841 -6.323 1.00 94.19 96 LYS A CA 1
ATOM 747 C C . LYS A 1 96 ? -0.680 2.550 -6.207 1.00 94.19 96 LYS A C 1
ATOM 749 O O . LYS A 1 96 ? -0.012 2.473 -7.235 1.00 94.19 96 LYS A O 1
ATOM 754 N N . ALA A 1 97 ? -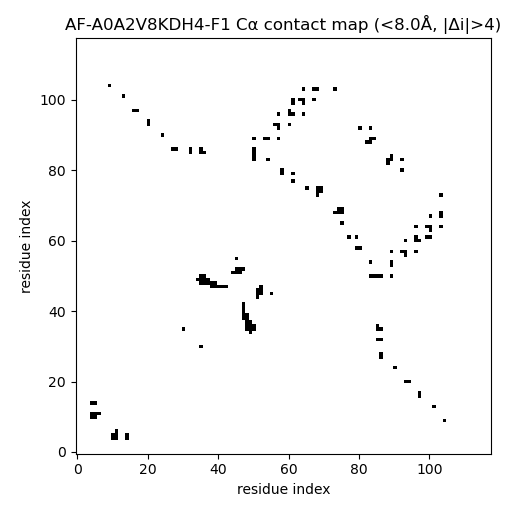0.162 2.347 -4.994 1.00 93.81 97 ALA A N 1
ATOM 755 C CA . ALA A 1 97 ? 1.245 2.005 -4.781 1.00 93.81 97 ALA A CA 1
ATOM 756 C C . ALA A 1 97 ? 1.607 0.627 -5.370 1.00 93.81 97 ALA A C 1
ATOM 758 O O . ALA A 1 97 ? 2.659 0.479 -5.999 1.00 93.81 97 ALA A O 1
ATOM 759 N N . LEU A 1 98 ? 0.718 -0.363 -5.227 1.00 93.94 98 LEU A N 1
ATOM 760 C CA . LEU A 1 98 ? 0.888 -1.682 -5.842 1.00 93.94 98 LEU A CA 1
ATOM 761 C C . LEU A 1 98 ? 0.888 -1.609 -7.366 1.00 93.94 98 LEU A C 1
ATOM 763 O O . LEU A 1 98 ? 1.823 -2.100 -7.993 1.00 93.94 98 LEU A O 1
ATOM 767 N N . ASN A 1 99 ? -0.097 -0.931 -7.959 1.00 93.38 99 ASN A N 1
ATOM 768 C CA . ASN A 1 99 ? -0.182 -0.768 -9.411 1.00 93.38 99 ASN A CA 1
ATOM 769 C C . ASN A 1 99 ? 1.050 -0.038 -9.970 1.00 93.38 99 ASN A C 1
ATOM 771 O O . ASN A 1 99 ? 1.556 -0.386 -11.033 1.00 93.38 99 ASN A O 1
ATOM 775 N N . TYR A 1 100 ? 1.564 0.956 -9.242 1.00 93.44 100 TYR A N 1
ATOM 776 C CA . TYR A 1 100 ? 2.780 1.675 -9.618 1.00 93.44 100 TYR A CA 1
ATOM 777 C C . TYR A 1 100 ? 4.034 0.784 -9.582 1.00 93.44 100 TYR A C 1
ATOM 779 O O . TYR A 1 100 ? 4.916 0.927 -10.432 1.00 93.44 100 TYR A O 1
ATOM 787 N N . THR A 1 101 ? 4.092 -0.166 -8.643 1.00 92.75 101 THR A N 1
ATOM 788 C CA . THR A 1 101 ? 5.151 -1.185 -8.585 1.00 92.75 101 THR A CA 1
ATOM 789 C C . THR A 1 101 ? 5.012 -2.189 -9.729 1.00 92.75 101 THR A C 1
ATOM 791 O O . THR A 1 101 ? 5.982 -2.429 -10.446 1.00 92.75 101 THR A O 1
ATOM 794 N N . ALA A 1 102 ? 3.805 -2.720 -9.946 1.00 91.56 102 ALA A N 1
ATOM 795 C CA . ALA A 1 102 ? 3.503 -3.665 -11.021 1.00 91.56 102 ALA A CA 1
ATOM 796 C C . ALA A 1 102 ? 3.886 -3.094 -12.394 1.00 91.56 102 ALA A C 1
ATOM 798 O O . ALA A 1 102 ? 4.637 -3.721 -13.131 1.00 91.56 102 ALA A O 1
ATOM 799 N N . ALA A 1 103 ? 3.501 -1.845 -12.678 1.00 90.38 103 ALA A N 1
ATOM 800 C CA . ALA A 1 103 ? 3.827 -1.175 -13.935 1.00 90.38 103 ALA A CA 1
ATOM 801 C C . ALA A 1 103 ? 5.340 -1.053 -14.192 1.00 90.38 103 ALA A C 1
ATOM 803 O O . ALA A 1 103 ? 5.777 -1.058 -15.342 1.00 90.38 103 ALA A O 1
ATOM 804 N N . ALA A 1 104 ? 6.156 -0.926 -13.139 1.00 89.06 104 ALA A N 1
ATOM 805 C CA . ALA A 1 104 ? 7.608 -0.948 -13.290 1.00 89.06 104 ALA A CA 1
ATOM 806 C C . ALA A 1 104 ? 8.102 -2.345 -13.694 1.00 89.06 104 ALA A C 1
ATOM 808 O O . ALA A 1 104 ? 8.917 -2.473 -14.603 1.00 89.06 104 ALA A O 1
ATOM 809 N N . LEU A 1 105 ? 7.580 -3.393 -13.060 1.00 87.75 105 LEU A N 1
ATOM 810 C CA . LEU A 1 105 ? 8.019 -4.770 -13.284 1.00 87.75 105 LEU A CA 1
ATOM 811 C C . LEU A 1 105 ? 7.518 -5.351 -14.611 1.00 87.75 105 LEU A C 1
ATOM 813 O O . LEU A 1 105 ? 8.266 -6.066 -15.274 1.00 87.75 105 LEU A O 1
ATOM 817 N N . ASP A 1 106 ? 6.311 -4.993 -15.045 1.00 84.19 106 ASP A N 1
ATOM 818 C CA . ASP A 1 106 ? 5.753 -5.435 -16.328 1.00 84.19 106 ASP A CA 1
ATOM 819 C C . ASP A 1 106 ? 6.586 -4.927 -17.514 1.00 84.19 106 ASP A C 1
ATOM 821 O O . ASP A 1 106 ? 6.801 -5.661 -18.480 1.00 84.19 106 ASP A O 1
ATOM 825 N N . SER A 1 107 ? 7.144 -3.711 -17.415 1.00 75.56 107 SER A N 1
ATOM 826 C CA . SER A 1 107 ? 8.062 -3.184 -18.435 1.00 75.56 107 SER A CA 1
ATOM 827 C C . SER A 1 107 ? 9.346 -4.013 -18.574 1.00 75.56 107 SER A C 1
ATOM 829 O O . SER A 1 107 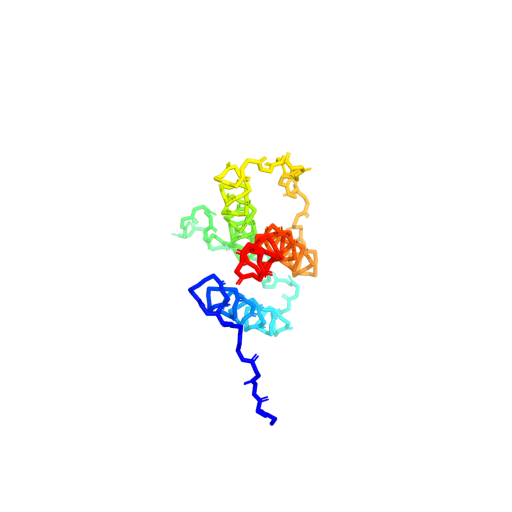? 9.862 -4.168 -19.678 1.00 75.56 107 SER A O 1
ATOM 831 N N . VAL A 1 108 ? 9.814 -4.626 -17.482 1.00 70.69 108 VAL A N 1
ATOM 832 C CA . VAL A 1 108 ? 10.982 -5.522 -17.479 1.00 70.69 108 VAL A CA 1
ATOM 833 C C . VAL A 1 108 ? 10.613 -6.914 -17.981 1.00 70.69 108 VAL A C 1
ATOM 835 O O . VAL A 1 108 ? 11.385 -7.527 -18.717 1.00 70.69 108 VAL A O 1
ATOM 838 N N . GLY A 1 109 ? 9.434 -7.419 -17.607 1.00 62.59 109 GLY A N 1
ATOM 839 C CA . GLY A 1 109 ? 8.911 -8.688 -18.112 1.00 62.59 109 GLY A CA 1
ATOM 840 C C . GLY A 1 109 ? 8.791 -8.688 -19.637 1.00 62.59 109 GLY A C 1
ATOM 841 O O . GLY A 1 109 ? 9.189 -9.658 -20.282 1.00 62.59 109 GLY A O 1
ATOM 842 N N . TYR A 1 110 ? 8.339 -7.574 -20.221 1.00 54.81 110 TYR A N 1
ATOM 843 C CA . TYR A 1 110 ? 8.316 -7.382 -21.672 1.00 54.81 110 TYR A CA 1
ATOM 844 C C . TYR A 1 110 ? 9.726 -7.440 -22.288 1.00 54.81 110 TYR A C 1
ATOM 846 O O . TYR A 1 110 ? 9.952 -8.203 -23.227 1.00 54.81 110 TYR A O 1
ATOM 854 N N . ASP A 1 111 ? 10.701 -6.724 -21.720 1.00 52.62 111 ASP A N 1
ATOM 855 C CA . ASP A 1 111 ? 12.083 -6.697 -22.226 1.00 52.62 111 ASP A CA 1
ATOM 856 C C . ASP A 1 111 ? 12.798 -8.058 -22.137 1.00 52.62 111 ASP A C 1
ATOM 858 O O . ASP A 1 111 ? 13.552 -8.430 -23.040 1.00 52.62 111 ASP A O 1
ATOM 862 N N . LEU A 1 112 ? 12.558 -8.835 -21.075 1.00 52.19 112 LEU A N 1
ATOM 863 C CA . LEU A 1 112 ? 13.135 -10.176 -20.923 1.00 52.19 112 LEU A CA 1
ATOM 864 C C . LEU A 1 112 ? 12.538 -11.178 -21.920 1.00 52.19 112 LEU A C 1
ATOM 866 O O . LEU A 1 112 ? 13.273 -12.000 -22.466 1.00 52.19 112 LEU A O 1
ATOM 870 N N . HIS A 1 113 ? 11.234 -11.096 -22.204 1.00 49.78 113 HIS A N 1
ATOM 871 C CA . HIS A 1 113 ? 10.593 -11.946 -23.210 1.00 49.78 113 HIS A CA 1
ATOM 872 C C . HIS A 1 113 ? 10.984 -11.575 -24.647 1.00 49.78 113 HIS A C 1
ATOM 874 O O . HIS A 1 113 ? 11.080 -12.468 -25.488 1.00 49.78 113 HIS A O 1
ATOM 880 N N . VAL A 1 114 ? 11.258 -10.297 -24.932 1.00 43.91 114 VAL A N 1
ATOM 881 C CA . VAL A 1 114 ? 11.787 -9.862 -26.235 1.00 43.91 114 VAL A CA 1
ATOM 882 C C . VAL A 1 114 ? 13.233 -10.333 -26.424 1.00 43.91 114 VAL A C 1
ATOM 884 O O . VAL A 1 114 ? 13.566 -10.852 -27.483 1.00 43.91 114 VAL A O 1
ATOM 887 N N . ARG A 1 115 ? 14.086 -10.232 -25.395 1.00 39.44 115 ARG A N 1
ATOM 888 C CA . ARG A 1 115 ? 15.494 -10.672 -25.467 1.00 39.44 115 ARG A CA 1
ATOM 889 C C . ARG A 1 115 ? 15.687 -12.188 -25.487 1.00 39.44 115 ARG A C 1
ATOM 891 O O . ARG A 1 115 ? 16.701 -12.644 -25.990 1.00 39.44 115 ARG A O 1
ATOM 898 N N . ALA A 1 116 ? 14.756 -12.965 -24.935 1.00 42.69 116 ALA A N 1
ATOM 899 C CA . ALA A 1 116 ? 14.821 -14.428 -24.971 1.00 42.69 116 ALA A CA 1
ATOM 900 C C . ALA A 1 116 ? 14.374 -15.032 -26.318 1.00 42.69 116 ALA A C 1
ATOM 902 O O . ALA A 1 116 ? 14.588 -16.219 -26.546 1.00 42.69 116 ALA A O 1
ATOM 903 N N . ASN A 1 117 ? 13.748 -14.232 -27.189 1.00 43.25 117 ASN A N 1
ATOM 904 C CA . ASN A 1 117 ? 13.234 -14.646 -28.499 1.00 43.25 117 ASN A CA 1
ATOM 905 C C . ASN A 1 117 ? 13.920 -13.919 -29.678 1.00 43.25 117 ASN A C 1
ATOM 907 O O . ASN A 1 117 ? 13.398 -13.955 -30.793 1.00 43.25 117 ASN A O 1
ATOM 911 N N . ALA A 1 118 ? 15.050 -13.250 -29.430 1.00 40.66 118 ALA A N 1
ATOM 912 C CA . ALA A 1 118 ? 15.892 -12.577 -30.423 1.00 40.66 118 ALA A CA 1
ATOM 913 C C . ALA A 1 118 ? 17.270 -13.246 -30.477 1.00 40.66 118 ALA A C 1
ATOM 915 O O . ALA A 1 118 ? 17.825 -13.342 -31.593 1.00 40.66 118 ALA A O 1
#

Solvent-accessible surface area (backbone atoms only — not comparable to full-atom values): 6832 Å² total; per-residue (Å²): 132,88,81,84,77,52,74,63,72,72,29,47,52,49,54,50,52,52,51,52,48,51,54,51,45,57,53,53,69,74,51,54,76,69,66,35,65,46,72,42,86,91,43,59,81,58,60,20,20,56,41,39,36,47,55,49,52,41,51,48,44,41,50,52,32,42,51,52,24,52,76,67,75,40,86,80,83,80,78,78,85,84,80,52,87,47,72,66,52,41,50,55,48,41,54,50,32,50,52,56,33,48,58,52,52,51,60,50,54,52,53,52,58,54,62,76,75,108

Sequence (118 aa):
MTRTYRPGALGAMMDEYERAAVELTNLLETVDAPRFVVEYPQEAEKCRSIQKIMRHVIRAAYGCANHIRAALNMPVTVTLPTNLEDKHASIVALQKALNYTAAALDSVGYDLHVRANA

Radius of gyration: 16.74 Å; Cα contacts (8 Å, |Δi|>4): 89; chains: 1; bounding box: 33×36×55 Å

Foldseek 3Di:
DDDDFDDDDLRNVLVVLVVVLVVVLVVLVPDDWVQQPQADVVDDPCVRGVLSVLLVVLVVLLVVLQVLCVVVVHDSDDDRDPDSNTSVSSSVSSVVSSVSSVVSVVVVVVVVVVVVVD

pLDDT: mean 86.54, std 14.57, range [39.44, 98.12]